Protein AF-A0A7X7KCA1-F1 (afdb_monomer_lite)

Structure (mmCIF, N/CA/C/O backbone):
data_AF-A0A7X7KCA1-F1
#
_entry.id   AF-A0A7X7KCA1-F1
#
loop_
_atom_site.group_PDB
_atom_site.id
_atom_site.type_symbol
_atom_site.label_atom_id
_atom_site.label_alt_id
_atom_site.label_comp_id
_atom_site.label_asym_id
_atom_site.label_entity_id
_atom_site.label_seq_id
_atom_site.pdbx_PDB_ins_code
_atom_site.Cartn_x
_atom_site.Cartn_y
_atom_site.Cartn_z
_atom_site.occupancy
_atom_site.B_iso_or_equiv
_atom_site.auth_seq_id
_atom_site.auth_comp_id
_atom_site.auth_asym_id
_atom_site.auth_atom_id
_atom_site.pdbx_PDB_model_num
ATOM 1 N N . MET A 1 1 ? -61.187 -9.773 54.579 1.00 41.12 1 MET A N 1
ATOM 2 C CA . MET A 1 1 ? -61.932 -9.781 53.303 1.00 41.12 1 MET A CA 1
ATOM 3 C C . MET A 1 1 ? -62.012 -8.333 52.844 1.00 41.12 1 MET A C 1
ATOM 5 O O . MET A 1 1 ? -62.656 -7.549 53.526 1.00 41.12 1 MET A O 1
ATOM 9 N N . SER A 1 2 ? -61.266 -8.015 51.777 1.00 44.44 2 SER A N 1
ATOM 10 C CA . SER A 1 2 ? -61.224 -6.748 51.012 1.00 44.44 2 SER A CA 1
ATOM 11 C C . SER A 1 2 ? -60.827 -5.444 51.740 1.00 44.44 2 SER A C 1
ATOM 13 O O . SER A 1 2 ? -61.665 -4.580 51.978 1.00 44.44 2 SER A O 1
ATOM 15 N N . GLU A 1 3 ? -59.524 -5.331 52.031 1.00 37.31 3 GLU A N 1
ATOM 16 C CA . GLU A 1 3 ? -58.644 -4.139 51.879 1.00 37.31 3 GLU A CA 1
ATOM 17 C C . GLU A 1 3 ? -58.611 -3.695 50.386 1.00 37.31 3 GLU A C 1
ATOM 19 O O . GLU A 1 3 ? -58.927 -4.519 49.530 1.00 37.31 3 GLU A O 1
ATOM 24 N N . ASP A 1 4 ? -58.221 -2.514 49.894 1.00 38.12 4 ASP A N 1
ATOM 25 C CA . ASP A 1 4 ? -57.795 -1.193 50.379 1.00 38.12 4 ASP A CA 1
ATOM 26 C C . ASP A 1 4 ? -57.789 -0.242 49.141 1.00 38.12 4 ASP A C 1
ATOM 28 O O . ASP A 1 4 ? -57.779 -0.729 48.012 1.00 38.12 4 ASP A O 1
ATOM 32 N N . GLN A 1 5 ? -57.841 1.083 49.379 1.00 32.84 5 GLN A N 1
ATOM 33 C CA . GLN A 1 5 ? -57.089 2.223 48.766 1.00 32.84 5 GLN A CA 1
ATOM 34 C C . GLN A 1 5 ? -56.496 2.105 47.321 1.00 32.84 5 GLN A C 1
ATOM 36 O O . GLN A 1 5 ? -56.093 1.043 46.888 1.00 32.84 5 GLN A O 1
ATOM 41 N N . GLU A 1 6 ? -56.239 3.110 46.467 1.00 34.34 6 GLU A N 1
ATOM 42 C CA . GLU A 1 6 ? -56.109 4.578 46.469 1.00 34.34 6 GLU A CA 1
ATOM 43 C C . GLU A 1 6 ? -55.765 5.032 45.009 1.00 34.34 6 GLU A C 1
ATOM 45 O O . GLU A 1 6 ? -55.226 4.249 44.234 1.00 34.34 6 GLU A O 1
ATOM 50 N N . LYS A 1 7 ? -55.934 6.338 44.713 1.00 35.28 7 LYS A N 1
ATOM 51 C CA . LYS A 1 7 ? -55.139 7.216 43.796 1.00 35.28 7 LYS A CA 1
ATOM 52 C C . LYS A 1 7 ? -55.209 7.115 42.235 1.00 35.28 7 LYS A C 1
ATOM 54 O O . LYS A 1 7 ? -54.856 6.134 41.603 1.00 35.28 7 LYS A O 1
ATOM 59 N N . LYS A 1 8 ? -55.563 8.283 41.649 1.00 31.66 8 LYS A N 1
ATOM 60 C CA . LYS A 1 8 ? -55.262 8.912 40.315 1.00 31.66 8 LYS A CA 1
ATOM 61 C C . LYS A 1 8 ? -53.812 8.681 39.781 1.00 31.66 8 LYS A C 1
ATOM 63 O O . LYS A 1 8 ? -53.006 8.296 40.623 1.00 31.66 8 LYS A O 1
ATOM 68 N N . PRO A 1 9 ? -53.363 9.106 38.550 1.00 40.44 9 PRO A N 1
ATOM 69 C CA . PRO A 1 9 ? -53.995 9.745 37.354 1.00 40.44 9 PRO A CA 1
ATOM 70 C C . PRO A 1 9 ? -53.430 9.300 35.942 1.00 40.44 9 PRO A C 1
ATOM 72 O O . PRO A 1 9 ? -52.532 8.481 35.846 1.00 40.44 9 PRO A O 1
ATOM 75 N N . THR A 1 10 ? -53.891 9.968 34.860 1.00 29.12 10 THR A N 1
ATOM 76 C CA . THR A 1 10 ? -53.193 10.365 33.586 1.00 29.12 10 THR A CA 1
ATOM 77 C C . THR A 1 10 ? -52.681 9.371 32.516 1.00 29.12 10 THR A C 1
ATOM 79 O O . THR A 1 10 ? -51.783 8.583 32.755 1.00 29.12 10 THR A O 1
ATOM 82 N N . GLN A 1 11 ? -53.152 9.643 31.281 1.00 29.67 11 GLN A N 1
ATOM 83 C CA . GLN A 1 11 ? -52.498 9.617 29.949 1.00 29.67 11 GLN A CA 1
ATOM 84 C C . GLN A 1 11 ? -51.669 8.400 29.508 1.00 29.67 11 GLN A C 1
ATOM 86 O O . GLN A 1 11 ? -50.529 8.245 29.921 1.00 29.67 11 GLN A O 1
ATOM 91 N N . ALA A 1 12 ? -52.186 7.697 28.496 1.00 29.75 12 ALA A N 1
ATOM 92 C CA . ALA A 1 12 ? -51.560 7.428 27.192 1.00 29.75 12 ALA A CA 1
ATOM 93 C C . ALA A 1 12 ? -52.309 6.254 26.550 1.00 29.75 12 ALA A C 1
ATOM 95 O O . ALA A 1 12 ? -52.404 5.218 27.185 1.00 29.75 12 ALA A O 1
ATOM 96 N N . ASP A 1 13 ? -52.858 6.429 25.346 1.00 31.48 13 ASP A N 1
ATOM 97 C CA . ASP A 1 13 ? -52.811 5.408 24.286 1.00 31.48 13 ASP A CA 1
ATOM 98 C C . ASP A 1 13 ? -53.552 5.909 23.036 1.00 31.48 13 ASP A C 1
ATOM 100 O O . ASP A 1 13 ? -54.763 6.133 23.044 1.00 31.48 13 ASP A O 1
ATOM 104 N N . GLN A 1 14 ? -52.807 6.095 21.949 1.00 27.48 14 GLN A N 1
ATOM 105 C CA . GLN A 1 14 ? -53.343 5.905 20.606 1.00 27.48 14 GLN A CA 1
ATOM 106 C C . GLN A 1 14 ? -52.857 4.534 20.135 1.00 27.48 14 GLN A C 1
ATOM 108 O O . GLN A 1 14 ? -51.641 4.343 20.087 1.00 27.48 14 GLN A O 1
ATOM 113 N N . PRO A 1 15 ? -53.749 3.638 19.689 1.00 35.31 15 PRO A N 1
ATOM 114 C CA . PRO A 1 15 ? -53.366 2.552 18.810 1.00 35.31 15 PRO A CA 1
ATOM 115 C C . PRO A 1 15 ? -53.780 2.832 17.357 1.00 35.31 15 PRO A C 1
ATOM 117 O O . PRO A 1 15 ? -54.820 3.424 17.061 1.00 35.31 15 PRO A O 1
ATOM 120 N N . GLU A 1 16 ? -52.911 2.393 16.454 1.00 26.56 16 GLU A N 1
ATOM 121 C CA . GLU A 1 16 ? -53.019 2.460 15.001 1.00 26.56 16 GLU A CA 1
ATOM 122 C C . GLU A 1 16 ? -54.071 1.489 14.410 1.00 26.56 16 GLU A C 1
ATOM 124 O O . GLU A 1 16 ? -54.286 0.392 14.911 1.00 26.56 16 GLU A O 1
ATOM 129 N N . HIS A 1 17 ? -54.589 1.884 13.237 1.00 27.94 17 HIS A N 1
ATOM 130 C CA . HIS A 1 17 ? -54.979 1.072 12.066 1.00 27.94 17 HIS A CA 1
ATOM 131 C C . HIS A 1 17 ? -56.222 0.148 12.036 1.00 27.94 17 HIS A C 1
ATOM 133 O O . HIS A 1 17 ? -56.253 -0.910 12.651 1.00 27.94 17 HIS A O 1
ATOM 139 N N . SER A 1 18 ? -57.137 0.475 11.100 1.00 26.44 18 SER A N 1
ATOM 140 C CA . SER A 1 18 ? -57.822 -0.344 10.047 1.00 26.44 18 SER A CA 1
ATOM 141 C C . SER A 1 18 ? -59.248 0.221 9.833 1.00 26.44 18 SER A C 1
ATOM 143 O O . SER A 1 18 ? -59.878 0.642 10.788 1.00 26.44 18 SER A O 1
ATOM 145 N N . ASP A 1 19 ? -59.790 0.475 8.636 1.00 30.11 19 ASP A N 1
ATOM 146 C CA . ASP A 1 19 ? -59.831 -0.356 7.435 1.00 30.11 19 ASP A CA 1
ATOM 147 C C . ASP A 1 19 ? -60.042 0.450 6.128 1.00 30.11 19 ASP A C 1
ATOM 149 O O . ASP A 1 19 ? -60.674 1.507 6.093 1.00 30.11 19 ASP A O 1
ATOM 153 N N . LYS A 1 20 ? -59.490 -0.091 5.032 1.00 29.56 20 LYS A N 1
ATOM 154 C CA . LYS A 1 20 ? -59.647 0.317 3.613 1.00 29.56 20 LYS A CA 1
ATOM 155 C C . LYS A 1 20 ? -60.966 -0.249 3.050 1.00 29.56 20 LYS A C 1
ATOM 157 O O . LYS A 1 20 ? -61.419 -1.279 3.520 1.00 29.56 20 LYS A O 1
ATOM 162 N N . ALA A 1 21 ? -61.588 0.296 1.997 1.00 36.38 21 ALA A N 1
ATOM 163 C CA . ALA A 1 21 ? -61.178 0.240 0.573 1.00 36.38 21 ALA A CA 1
ATOM 164 C C . ALA A 1 21 ? -62.330 0.807 -0.327 1.00 36.38 21 ALA A C 1
ATOM 166 O O . ALA A 1 21 ? -63.417 0.994 0.212 1.00 36.38 21 ALA A O 1
ATOM 167 N N . PRO A 1 22 ? -62.248 0.914 -1.683 1.00 41.44 22 PRO A N 1
ATOM 168 C CA . PRO A 1 22 ? -61.147 1.209 -2.622 1.00 41.44 22 PRO A CA 1
ATOM 169 C C . PRO A 1 22 ? -61.488 2.245 -3.760 1.00 41.44 22 PRO A C 1
ATOM 171 O O . PRO A 1 22 ? -62.605 2.715 -3.918 1.00 41.44 22 PRO A O 1
ATOM 174 N N . LYS A 1 23 ? -60.441 2.562 -4.548 1.00 40.94 23 LYS A N 1
ATOM 175 C CA . LYS A 1 23 ? -60.198 3.437 -5.745 1.00 40.94 23 LYS A CA 1
ATOM 176 C C . LYS A 1 23 ? -60.947 3.059 -7.060 1.00 40.94 23 LYS A C 1
ATOM 178 O O . LYS A 1 23 ? -61.442 1.935 -7.073 1.00 40.94 23 LYS A O 1
ATOM 183 N N . PRO A 1 24 ? -60.962 3.850 -8.191 1.00 39.03 24 PRO A N 1
ATOM 184 C CA . PRO A 1 24 ? -59.792 4.160 -9.093 1.00 39.03 24 PRO A CA 1
ATOM 185 C C . PRO A 1 24 ? -59.898 5.462 -9.976 1.00 39.03 24 PRO A C 1
ATOM 187 O O . PRO A 1 24 ? -60.784 6.263 -9.711 1.00 39.03 24 PRO A O 1
ATOM 190 N N . PRO A 1 25 ? -59.101 5.705 -11.062 1.00 39.16 25 PRO A N 1
ATOM 191 C CA . PRO A 1 25 ? -57.629 5.771 -11.264 1.00 39.16 25 PRO A CA 1
ATOM 192 C C . PRO A 1 25 ? -57.112 7.094 -11.953 1.00 39.16 25 PRO A C 1
ATOM 194 O O . PRO A 1 25 ? -57.879 8.003 -12.239 1.00 39.16 25 PRO A O 1
ATOM 197 N N . LYS A 1 26 ? -55.786 7.212 -12.213 1.00 40.78 26 LYS A N 1
ATOM 198 C CA . LYS A 1 26 ? -55.035 8.357 -12.828 1.00 40.78 26 LYS A CA 1
ATOM 199 C C . LYS A 1 26 ? -54.805 8.219 -14.356 1.00 40.78 26 LYS A C 1
ATOM 201 O O . LYS A 1 26 ? -54.522 7.098 -14.763 1.00 40.78 26 LYS A O 1
ATOM 206 N N . ALA A 1 27 ? -54.691 9.333 -15.117 1.00 28.55 27 ALA A N 1
ATOM 207 C CA . ALA A 1 27 ? -53.742 9.550 -16.251 1.00 28.55 27 ALA A CA 1
ATOM 208 C C . ALA A 1 27 ? -53.820 10.973 -16.901 1.00 28.55 27 ALA A C 1
ATOM 210 O O . ALA A 1 27 ? -54.917 11.484 -17.076 1.00 28.55 27 ALA A O 1
ATOM 211 N N . GLY A 1 28 ? -52.674 11.549 -17.339 1.00 25.44 28 GLY A N 1
ATOM 212 C CA . GLY A 1 28 ? -52.562 12.497 -18.488 1.00 25.44 28 GLY A CA 1
ATOM 213 C C . GLY A 1 28 ? -52.197 13.991 -18.251 1.00 25.44 28 GLY A C 1
ATOM 214 O O . GLY A 1 28 ? -52.923 14.693 -17.564 1.00 25.44 28 GLY A O 1
ATOM 215 N N . LYS A 1 29 ? -51.101 14.490 -18.873 1.00 33.16 29 LYS A N 1
ATOM 216 C CA . LYS A 1 29 ? -50.669 15.920 -19.069 1.00 33.16 29 LYS A CA 1
ATOM 217 C C . LYS A 1 29 ? -51.152 16.455 -20.450 1.00 33.16 29 LYS A C 1
ATOM 219 O O . LYS A 1 29 ? -51.424 15.584 -21.277 1.00 33.16 29 LYS A O 1
ATOM 224 N N . PRO A 1 30 ? -51.249 17.786 -20.746 1.00 36.03 30 PRO A N 1
ATOM 225 C CA . PRO A 1 30 ? -50.156 18.577 -21.404 1.00 36.03 30 PRO A CA 1
ATOM 226 C C . PRO A 1 30 ? -50.113 20.117 -21.082 1.00 36.03 30 PRO A C 1
ATOM 228 O O . PRO A 1 30 ? -51.123 20.720 -20.748 1.00 36.03 30 PRO A O 1
ATOM 231 N N . ASP A 1 31 ? -48.928 20.734 -20.925 1.00 28.23 31 ASP A N 1
ATOM 232 C CA . ASP A 1 31 ? -48.224 21.701 -21.822 1.00 28.23 31 ASP A CA 1
ATOM 233 C C . ASP A 1 31 ? -48.458 23.216 -21.596 1.00 28.23 31 ASP A C 1
ATOM 235 O O . ASP A 1 31 ? -49.532 23.751 -21.857 1.00 28.23 31 ASP A O 1
ATOM 239 N N . LYS A 1 32 ? -47.374 23.937 -21.250 1.00 25.34 32 LYS A N 1
ATOM 240 C CA . LYS A 1 32 ? -46.943 25.166 -21.949 1.00 25.34 32 LYS A CA 1
ATOM 241 C C . LYS A 1 32 ? -45.481 25.514 -21.640 1.00 25.34 32 LYS A C 1
ATOM 243 O O . LYS A 1 32 ? -45.000 25.364 -20.520 1.00 25.34 32 LYS A O 1
ATOM 248 N N . ALA A 1 33 ? -44.803 25.923 -22.705 1.00 30.09 33 ALA A N 1
ATOM 249 C CA . ALA A 1 33 ? -43.382 26.187 -22.846 1.00 30.09 33 ALA A CA 1
ATOM 250 C C . ALA A 1 33 ? -42.878 27.392 -22.037 1.00 30.09 33 ALA A C 1
ATOM 252 O O . ALA A 1 33 ? -43.626 28.331 -21.793 1.00 30.09 33 ALA A O 1
ATOM 253 N N . GLU A 1 34 ? -41.585 27.361 -21.692 1.00 26.67 34 GLU A N 1
ATOM 254 C CA . GLU A 1 34 ? -40.559 28.319 -22.151 1.00 26.67 34 GLU A CA 1
ATOM 255 C C . GLU A 1 34 ? -39.404 28.395 -21.134 1.00 26.67 34 GLU A C 1
ATOM 257 O O . GLU A 1 34 ? -39.557 28.927 -20.037 1.00 26.67 34 GLU A O 1
ATOM 262 N N . LYS A 1 35 ? -38.220 27.879 -21.501 1.00 28.42 35 LYS A N 1
ATOM 263 C CA . LYS A 1 35 ? -36.945 28.542 -21.187 1.00 28.42 35 LYS A CA 1
ATOM 264 C C . LYS A 1 35 ? -35.782 27.973 -21.990 1.00 28.42 35 LYS A C 1
ATOM 266 O O . LYS A 1 35 ? -35.594 26.768 -22.129 1.00 28.42 35 LYS A O 1
ATOM 271 N N . ALA A 1 36 ? -35.040 28.922 -22.538 1.00 30.72 36 ALA A N 1
ATOM 272 C CA . ALA A 1 36 ? -33.982 28.778 -23.507 1.00 30.72 36 ALA A CA 1
ATOM 273 C C . ALA A 1 36 ? -32.682 28.176 -22.944 1.00 30.72 36 ALA A C 1
ATOM 275 O O . ALA A 1 36 ? -32.358 28.256 -21.761 1.00 30.72 36 ALA A O 1
ATOM 276 N N . LYS A 1 37 ? -31.944 27.605 -23.896 1.00 35.97 37 LYS A N 1
ATOM 277 C CA . LYS A 1 37 ? -30.621 26.978 -23.878 1.00 35.97 37 LYS A CA 1
ATOM 278 C C . LYS A 1 37 ? -29.577 27.651 -22.967 1.00 35.97 37 LYS A C 1
ATOM 280 O O . LYS A 1 37 ? -29.312 28.843 -23.094 1.00 35.97 37 LYS A O 1
ATOM 285 N N . LYS A 1 38 ? -28.814 26.831 -22.235 1.00 29.89 38 LYS A N 1
ATOM 286 C CA . LYS A 1 38 ? -27.371 27.047 -22.041 1.00 29.89 38 LYS A CA 1
ATOM 287 C C . LYS A 1 38 ? -26.656 25.706 -22.193 1.00 29.89 38 LYS A C 1
ATOM 289 O O . LYS A 1 38 ? -27.039 24.727 -21.567 1.00 29.89 38 LYS A O 1
ATOM 294 N N . GLY A 1 39 ? -25.715 25.688 -23.133 1.00 28.81 39 GLY A N 1
ATOM 295 C CA . GLY A 1 39 ? -25.172 24.499 -23.773 1.00 28.81 39 GLY A CA 1
ATOM 296 C C . GLY A 1 39 ? -24.495 23.504 -22.839 1.00 28.81 39 GLY A C 1
ATOM 297 O O . GLY A 1 39 ? -23.723 23.870 -21.953 1.00 28.81 39 GLY A O 1
ATOM 298 N N . ASP A 1 40 ? -24.765 22.241 -23.139 1.00 41.44 40 ASP A N 1
ATOM 299 C CA . ASP A 1 40 ? -23.947 21.094 -22.786 1.00 41.44 40 ASP A CA 1
ATOM 300 C C . ASP A 1 40 ? -22.557 21.305 -23.407 1.00 41.44 40 ASP A C 1
ATOM 302 O O . ASP A 1 40 ? -22.395 21.298 -24.631 1.00 41.44 40 ASP A O 1
ATOM 306 N N . LYS A 1 41 ? -21.556 21.617 -22.580 1.00 41.53 41 LYS A N 1
ATOM 307 C CA . LYS A 1 41 ? -20.163 21.581 -23.029 1.00 41.53 41 LYS A CA 1
ATOM 308 C C . LYS A 1 41 ? -19.765 20.106 -23.124 1.00 41.53 41 LYS A C 1
ATOM 310 O O . LYS A 1 41 ? -19.917 19.411 -22.118 1.00 41.53 41 LYS A O 1
ATOM 315 N N . PRO A 1 42 ? -19.210 19.630 -24.253 1.00 51.47 42 PRO A N 1
ATOM 316 C CA . PRO A 1 42 ? -18.605 18.307 -24.310 1.00 51.47 42 PRO A CA 1
ATOM 317 C C . PRO A 1 42 ? -17.525 18.231 -23.230 1.00 51.47 42 PRO A C 1
ATOM 319 O O . PRO A 1 42 ? -16.582 19.021 -23.238 1.00 51.47 42 PRO A O 1
ATOM 322 N N . GLN A 1 43 ? -17.690 17.334 -22.261 1.00 59.09 43 GLN A N 1
ATOM 323 C CA . GLN A 1 43 ? -16.634 17.050 -21.297 1.00 59.09 43 GLN A CA 1
ATOM 324 C C . GLN A 1 43 ? -15.479 16.423 -22.079 1.00 59.09 43 GLN A C 1
ATOM 326 O O . GLN A 1 43 ? -15.609 15.314 -22.598 1.00 59.09 43 GLN A O 1
ATOM 331 N N . GLU A 1 44 ? -14.375 17.158 -22.215 1.00 58.31 44 GLU A N 1
ATOM 332 C CA . GLU A 1 44 ? -13.126 16.628 -22.757 1.00 58.31 44 GLU A CA 1
ATOM 333 C C . GLU A 1 44 ? -12.778 15.333 -22.008 1.00 58.31 44 GLU A C 1
ATOM 335 O O . GLU A 1 44 ? -12.929 15.279 -20.780 1.00 58.31 44 GLU A O 1
ATOM 340 N N . PRO A 1 45 ? -12.358 14.260 -22.704 1.00 57.66 45 PRO A N 1
ATOM 341 C CA . PRO A 1 45 ? -12.038 13.013 -22.035 1.00 57.66 45 PRO A CA 1
ATOM 342 C C . PRO A 1 45 ? -10.933 13.294 -21.023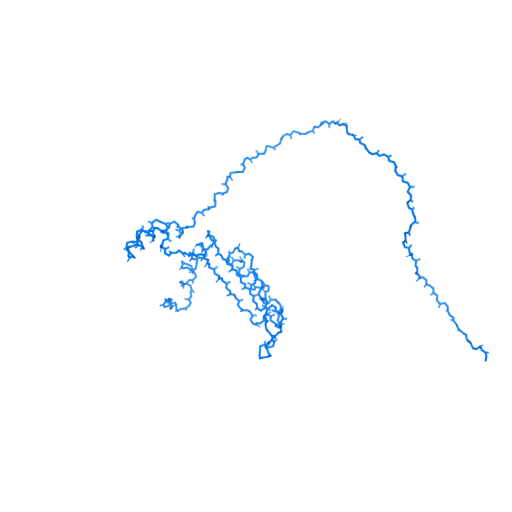 1.00 57.66 45 PRO A C 1
ATOM 344 O O . PRO A 1 45 ? -9.850 13.745 -21.387 1.00 57.66 45 PRO A O 1
ATOM 347 N N . VAL A 1 46 ? -11.215 13.040 -19.744 1.00 59.88 46 VAL A N 1
ATOM 348 C CA . VAL A 1 46 ? -10.241 13.189 -18.663 1.00 59.88 46 VAL A CA 1
ATOM 349 C C . VAL A 1 46 ? -9.057 12.278 -18.987 1.00 59.88 46 VAL A C 1
ATOM 351 O O . VAL A 1 46 ? -9.123 11.060 -18.801 1.00 59.88 46 VAL A O 1
ATOM 354 N N . VAL A 1 47 ? -7.981 12.848 -19.531 1.00 60.19 47 VAL A N 1
ATOM 355 C CA . VAL A 1 47 ? -6.769 12.105 -19.873 1.00 60.19 47 VAL A CA 1
ATOM 356 C C . VAL A 1 47 ? -6.120 11.708 -18.558 1.00 60.19 47 VAL A C 1
ATOM 358 O O . VAL A 1 47 ? -5.444 12.505 -17.921 1.00 60.19 47 VAL A O 1
ATOM 361 N N . ILE A 1 48 ? -6.360 10.475 -18.113 1.00 65.31 48 ILE A N 1
ATOM 362 C CA . ILE A 1 48 ? -5.680 9.927 -16.939 1.00 65.31 48 ILE A CA 1
ATOM 363 C C . ILE A 1 48 ? -4.210 9.743 -17.339 1.00 65.31 48 ILE A C 1
ATOM 365 O O . ILE A 1 48 ? -3.942 8.811 -18.118 1.00 65.31 48 ILE A O 1
ATOM 369 N N . PRO A 1 49 ? -3.274 10.572 -16.834 1.00 75.00 49 PRO A N 1
ATOM 370 C CA . PRO A 1 49 ? -1.885 10.529 -17.266 1.00 75.00 49 PRO A CA 1
ATOM 371 C C . PRO A 1 49 ? -1.320 9.126 -17.046 1.00 75.00 49 PRO A C 1
ATOM 373 O O . PRO A 1 49 ? -1.659 8.428 -16.083 1.00 75.00 49 PRO A O 1
ATOM 376 N N . VAL A 1 50 ? -0.515 8.659 -17.998 1.00 78.31 50 VAL A N 1
ATOM 377 C CA . VAL A 1 50 ? 0.176 7.380 -17.848 1.00 78.31 50 VAL A CA 1
ATOM 378 C C . VAL A 1 50 ? 1.284 7.589 -16.812 1.00 78.31 50 VAL A C 1
ATOM 380 O O . VAL A 1 50 ? 2.062 8.533 -16.943 1.00 78.31 50 VAL A O 1
ATOM 383 N N . PRO A 1 51 ? 1.375 6.753 -15.763 1.00 84.81 51 PRO A N 1
ATOM 384 C CA . PRO A 1 51 ? 2.440 6.884 -14.780 1.00 84.81 51 PRO A CA 1
ATOM 385 C C . PRO A 1 51 ? 3.809 6.759 -15.455 1.00 84.81 51 PRO A C 1
ATOM 387 O O . PRO A 1 51 ? 4.054 5.799 -16.190 1.00 84.81 51 PRO A O 1
ATOM 390 N N . ARG A 1 52 ? 4.735 7.677 -15.156 1.00 88.00 52 ARG A N 1
ATOM 391 C CA . ARG A 1 52 ? 6.102 7.688 -15.713 1.00 88.00 52 ARG A CA 1
ATOM 392 C C . ARG A 1 52 ? 6.790 6.324 -15.605 1.00 88.00 52 ARG A C 1
ATOM 394 O O . ARG A 1 52 ? 7.449 5.866 -16.534 1.00 88.00 52 ARG A O 1
ATOM 401 N N . LEU A 1 53 ? 6.615 5.661 -14.464 1.00 86.25 53 LEU A N 1
ATOM 402 C CA . LEU A 1 53 ? 7.221 4.364 -14.171 1.00 86.25 53 LEU A CA 1
ATOM 403 C C . LEU A 1 53 ? 6.582 3.222 -14.978 1.00 86.25 53 LEU A C 1
ATOM 405 O O . LEU A 1 53 ? 7.264 2.263 -15.333 1.00 86.25 53 LEU A O 1
ATOM 409 N N . GLN A 1 54 ? 5.303 3.353 -15.340 1.00 86.19 54 GLN A N 1
ATOM 410 C CA . GLN A 1 54 ? 4.634 2.416 -16.238 1.00 86.19 54 GLN A CA 1
ATOM 411 C C . GLN A 1 54 ? 5.211 2.519 -17.656 1.00 86.19 54 GLN A C 1
ATOM 413 O O . GLN A 1 54 ? 5.496 1.494 -18.269 1.00 86.19 54 GLN A O 1
ATOM 418 N N . GLU A 1 55 ? 5.441 3.729 -18.172 1.00 87.88 55 GLU A N 1
ATOM 419 C CA . GLU A 1 55 ? 6.066 3.899 -19.491 1.00 87.88 55 GLU A CA 1
ATOM 420 C C . GLU A 1 55 ? 7.487 3.342 -19.540 1.00 87.88 55 GLU A C 1
ATOM 422 O O . GLU A 1 55 ? 7.811 2.577 -20.450 1.00 87.88 55 GLU A O 1
ATOM 427 N N . LYS A 1 56 ? 8.308 3.673 -18.535 1.00 87.25 56 LYS A N 1
ATOM 428 C CA . LYS A 1 56 ? 9.664 3.124 -18.398 1.00 87.25 56 LYS A CA 1
ATOM 429 C C . LYS A 1 56 ? 9.653 1.600 -18.338 1.00 87.25 56 LYS A C 1
ATOM 431 O O . LYS A 1 56 ? 10.475 0.948 -18.977 1.00 87.25 56 LYS A O 1
ATOM 436 N N . TYR A 1 57 ? 8.689 1.020 -17.620 1.00 87.12 57 TYR A N 1
ATOM 437 C CA . TYR A 1 57 ? 8.554 -0.429 -17.539 1.00 87.12 57 TYR A CA 1
ATOM 438 C C . TYR A 1 57 ? 8.357 -1.066 -18.922 1.00 87.12 57 TYR A C 1
ATOM 440 O O . TYR A 1 57 ? 9.061 -2.015 -19.262 1.00 87.12 57 TYR A O 1
ATOM 448 N N . TYR A 1 58 ? 7.457 -0.521 -19.746 1.00 86.31 58 TYR A N 1
ATOM 449 C CA . TYR A 1 58 ? 7.183 -1.080 -21.072 1.00 86.31 58 TYR A CA 1
ATOM 450 C C . TYR A 1 58 ? 8.277 -0.801 -22.108 1.00 86.31 58 TYR A C 1
ATOM 452 O O . TYR A 1 58 ? 8.536 -1.672 -22.939 1.00 86.31 58 TYR A O 1
ATOM 460 N N . LYS A 1 59 ? 8.885 0.390 -22.078 1.00 88.81 59 LYS A N 1
ATOM 461 C CA . LYS A 1 59 ? 9.856 0.840 -23.089 1.00 88.81 59 LYS A CA 1
ATOM 462 C C . LYS A 1 59 ? 11.273 0.323 -22.831 1.00 88.81 59 LYS A C 1
ATOM 464 O O . LYS A 1 59 ? 11.953 -0.037 -23.780 1.00 88.81 59 LYS A O 1
ATOM 469 N N . GLU A 1 60 ? 11.704 0.269 -21.572 1.00 87.94 60 GLU A N 1
ATOM 470 C CA . GLU A 1 60 ? 13.111 0.022 -21.214 1.00 87.94 60 GLU A CA 1
ATOM 471 C C . GLU A 1 60 ? 13.287 -1.284 -20.426 1.00 87.94 60 GLU A C 1
ATOM 473 O O . GLU 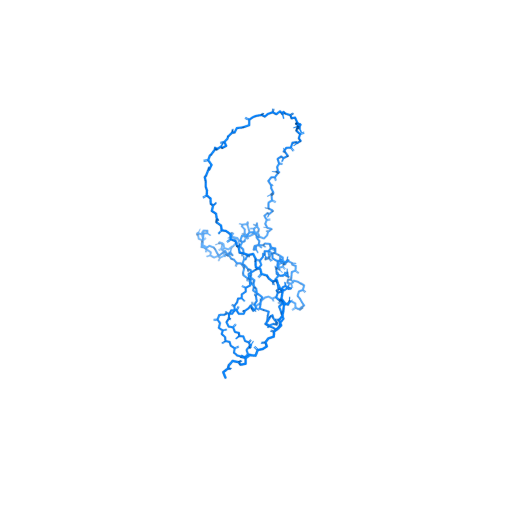A 1 60 ? 14.137 -2.112 -20.749 1.00 87.94 60 GLU A O 1
ATOM 478 N N . ILE A 1 61 ? 12.458 -1.509 -19.400 1.00 87.44 61 ILE A N 1
ATOM 479 C CA . ILE A 1 61 ? 12.663 -2.623 -18.458 1.00 87.44 61 ILE A CA 1
ATOM 480 C C . ILE A 1 61 ? 12.264 -3.968 -19.079 1.00 87.44 61 ILE A C 1
ATOM 482 O O . ILE A 1 61 ? 12.985 -4.951 -18.924 1.00 87.44 61 ILE A O 1
ATOM 486 N N . LEU A 1 62 ? 11.136 -4.033 -19.791 1.00 86.06 62 LEU A N 1
ATOM 487 C CA . LEU A 1 62 ? 10.694 -5.254 -20.471 1.00 86.06 62 LEU A CA 1
ATOM 488 C C . LEU A 1 62 ? 11.707 -5.800 -21.496 1.00 86.06 62 LEU A C 1
ATOM 490 O O . LEU A 1 62 ? 12.000 -6.995 -21.411 1.00 86.06 62 LEU A O 1
ATOM 494 N N . PRO A 1 63 ? 12.241 -5.006 -22.451 1.00 87.00 63 PRO A N 1
ATOM 495 C CA . PRO A 1 63 ? 13.240 -5.515 -23.390 1.00 87.00 63 PRO A CA 1
ATOM 496 C C . PRO A 1 63 ? 14.537 -5.921 -22.681 1.00 87.00 63 PRO A C 1
ATOM 498 O O . PRO A 1 63 ? 15.020 -7.027 -22.915 1.00 87.00 63 PRO A O 1
ATOM 501 N N . GLY A 1 64 ? 15.023 -5.123 -21.722 1.00 87.00 64 GLY A N 1
ATOM 502 C CA . GLY A 1 64 ? 16.221 -5.476 -20.954 1.00 87.00 64 GLY A CA 1
ATOM 503 C C . GLY A 1 64 ? 16.062 -6.762 -20.132 1.00 87.00 64 GLY A C 1
ATOM 504 O O . GLY A 1 64 ? 16.992 -7.562 -20.036 1.00 87.00 64 GLY A O 1
ATOM 505 N N . LEU A 1 65 ? 14.877 -7.017 -19.565 1.00 86.31 65 LEU A N 1
ATOM 506 C CA . LEU A 1 65 ? 14.576 -8.284 -18.889 1.00 86.31 65 LEU A CA 1
ATOM 507 C C . LEU A 1 65 ? 14.480 -9.455 -19.868 1.00 86.31 65 LEU A C 1
ATOM 509 O O . LEU A 1 65 ? 14.901 -10.559 -19.525 1.00 86.31 65 LEU A O 1
ATOM 513 N N . LYS A 1 66 ? 13.928 -9.235 -21.066 1.00 86.62 66 LYS A N 1
ATOM 514 C CA . LYS A 1 66 ? 13.832 -10.264 -22.107 1.00 86.62 66 LYS A CA 1
ATOM 515 C C . LYS A 1 66 ? 15.220 -10.752 -22.525 1.00 86.62 66 LYS A C 1
ATOM 517 O O . LYS A 1 66 ? 15.426 -11.960 -22.604 1.00 86.62 66 LYS A O 1
ATOM 522 N N . GLU A 1 67 ? 16.146 -9.820 -22.739 1.00 87.06 67 GLU A N 1
ATOM 523 C CA . GLU A 1 67 ? 17.539 -10.106 -23.093 1.00 87.06 67 GLU A CA 1
ATOM 524 C C . GLU A 1 67 ? 18.273 -10.812 -21.950 1.00 87.06 67 GLU A C 1
ATOM 526 O O . GLU A 1 67 ? 18.803 -11.902 -22.147 1.00 87.06 67 GLU A O 1
ATOM 531 N N . LYS A 1 68 ? 18.221 -10.260 -20.728 1.00 86.69 68 LYS A N 1
ATOM 532 C CA . LYS A 1 68 ? 18.903 -10.842 -19.557 1.00 86.69 68 LYS A CA 1
ATOM 533 C C . LYS A 1 68 ? 18.421 -12.246 -19.200 1.00 86.69 68 LYS A C 1
ATOM 535 O O . LYS A 1 68 ? 19.207 -13.057 -18.726 1.00 86.69 68 LYS A O 1
ATOM 540 N N . LEU A 1 69 ? 17.129 -12.521 -19.374 1.00 84.25 69 LEU A N 1
ATOM 541 C CA . LEU A 1 69 ? 16.534 -13.818 -19.043 1.00 84.25 69 LEU A CA 1
ATOM 542 C C . LEU A 1 69 ? 16.492 -14.780 -20.242 1.00 84.25 69 LEU A C 1
ATOM 544 O O . LEU A 1 69 ? 16.039 -15.911 -20.071 1.00 84.25 69 LEU A O 1
ATOM 548 N N . GLY A 1 70 ? 16.903 -14.344 -21.440 1.00 83.44 70 GLY A N 1
ATOM 549 C CA . GLY A 1 70 ? 16.930 -15.165 -22.655 1.00 83.44 70 GLY A CA 1
ATOM 550 C C . GLY A 1 70 ? 15.568 -15.733 -23.077 1.00 83.44 70 GLY A C 1
ATOM 551 O O . GLY A 1 70 ? 15.504 -16.793 -23.698 1.00 83.44 70 GLY A O 1
ATOM 552 N N . ARG A 1 71 ? 14.451 -15.085 -22.713 1.00 82.19 71 ARG A N 1
ATOM 553 C CA . ARG A 1 71 ? 13.103 -15.648 -22.927 1.00 82.19 71 ARG A CA 1
ATOM 554 C C . ARG A 1 71 ? 12.494 -15.190 -24.252 1.00 82.19 71 ARG A C 1
ATOM 556 O O . ARG A 1 71 ? 12.339 -13.996 -24.502 1.00 82.19 71 ARG A O 1
ATOM 563 N N . ALA A 1 72 ? 12.039 -16.141 -25.069 1.00 79.44 72 ALA A N 1
ATOM 564 C CA . ALA A 1 72 ? 11.335 -15.849 -26.322 1.00 79.44 72 ALA A CA 1
ATOM 565 C C . ALA A 1 72 ? 9.905 -15.317 -26.090 1.00 79.44 72 ALA A C 1
ATOM 567 O O . ALA A 1 72 ? 9.446 -14.414 -26.793 1.00 79.44 72 ALA A O 1
ATOM 568 N N . ASN A 1 73 ? 9.207 -15.842 -25.076 1.00 86.56 73 ASN A N 1
ATOM 569 C CA . ASN A 1 73 ? 7.809 -15.510 -24.810 1.00 86.56 73 ASN A CA 1
ATOM 570 C C . ASN A 1 73 ? 7.669 -14.244 -23.947 1.00 86.56 73 ASN A C 1
ATOM 572 O O . ASN A 1 73 ? 8.067 -14.223 -22.783 1.00 86.56 73 ASN A O 1
ATOM 576 N N . ARG A 1 74 ? 7.009 -13.211 -24.477 1.00 80.12 74 ARG A N 1
ATOM 577 C CA . ARG A 1 74 ? 6.755 -11.943 -23.770 1.00 80.12 74 ARG A CA 1
ATOM 578 C C . ARG A 1 74 ? 5.938 -12.118 -22.485 1.00 80.12 74 ARG A C 1
ATOM 580 O O . ARG A 1 74 ? 6.177 -11.406 -21.516 1.00 80.12 74 ARG A O 1
ATOM 587 N N . MET A 1 75 ? 5.012 -13.076 -22.455 1.00 85.50 75 MET A N 1
ATOM 588 C CA . MET A 1 75 ? 4.164 -13.339 -21.283 1.00 85.50 75 MET A CA 1
ATOM 589 C C . MET A 1 75 ? 4.915 -14.028 -20.141 1.00 85.50 75 MET A C 1
ATOM 591 O O . MET A 1 75 ? 4.439 -14.035 -19.011 1.00 85.50 75 MET A O 1
ATOM 595 N N . SER A 1 76 ? 6.093 -14.590 -20.423 1.00 84.75 76 SER A N 1
ATOM 596 C CA . SER A 1 76 ? 6.946 -15.226 -19.416 1.00 84.75 76 SER A CA 1
ATOM 597 C C . SER A 1 76 ? 7.810 -14.229 -18.634 1.00 84.75 76 SER A C 1
ATOM 599 O O . SER A 1 76 ? 8.533 -14.631 -17.724 1.00 84.75 76 SER A O 1
ATOM 601 N N . ILE A 1 77 ? 7.771 -12.941 -18.986 1.00 86.31 77 ILE A N 1
ATOM 602 C CA . ILE A 1 77 ? 8.553 -11.894 -18.325 1.00 86.31 77 ILE A CA 1
ATOM 603 C C . ILE A 1 77 ? 7.853 -11.500 -17.011 1.00 86.31 77 ILE A C 1
ATOM 605 O O . ILE A 1 77 ? 6.631 -11.313 -17.006 1.00 86.31 77 ILE A O 1
ATOM 609 N N . PRO A 1 78 ? 8.588 -11.365 -15.890 1.00 88.00 78 PRO A N 1
ATOM 610 C CA . PRO A 1 78 ? 7.997 -10.997 -14.610 1.00 88.00 78 PRO A CA 1
ATOM 611 C C . PRO A 1 78 ? 7.345 -9.612 -14.664 1.00 88.00 78 PRO A C 1
ATOM 613 O O . PRO A 1 78 ? 7.906 -8.647 -15.191 1.00 88.00 78 PRO A O 1
ATOM 616 N N . ARG A 1 79 ? 6.154 -9.518 -14.068 1.00 88.62 79 ARG A N 1
ATOM 617 C CA . ARG A 1 79 ? 5.358 -8.291 -13.979 1.00 88.62 79 ARG A CA 1
ATOM 618 C C . ARG A 1 79 ? 4.886 -8.039 -12.559 1.00 88.62 79 ARG A C 1
ATOM 620 O O . ARG A 1 79 ? 4.627 -8.974 -11.807 1.00 88.62 79 ARG A O 1
ATOM 627 N N . LEU A 1 80 ? 4.714 -6.765 -12.226 1.00 90.25 80 LEU A N 1
ATOM 628 C CA . LEU A 1 80 ? 4.066 -6.363 -10.985 1.00 90.25 80 LEU A CA 1
ATOM 629 C C . LEU A 1 80 ? 2.557 -6.612 -11.103 1.00 90.25 80 LEU A C 1
ATOM 631 O O . LEU A 1 80 ? 1.892 -6.027 -11.955 1.00 90.25 80 LEU A O 1
ATOM 635 N N . GLU A 1 81 ? 2.020 -7.497 -10.264 1.00 91.88 81 GLU A N 1
ATOM 636 C CA . GLU A 1 81 ? 0.585 -7.811 -10.245 1.00 91.88 81 GLU A CA 1
ATOM 637 C C . GLU A 1 81 ? -0.194 -6.854 -9.332 1.00 91.88 81 GLU A C 1
ATOM 639 O O . GLU A 1 81 ? -1.227 -6.299 -9.719 1.00 91.88 81 GLU A O 1
ATOM 644 N N . LYS A 1 82 ? 0.286 -6.679 -8.098 1.00 94.44 82 LYS A N 1
ATOM 645 C CA . LYS A 1 82 ? -0.347 -5.846 -7.072 1.00 94.44 82 LYS A CA 1
ATOM 646 C C . LYS A 1 82 ? 0.668 -5.417 -6.021 1.00 94.44 82 LYS A C 1
ATOM 648 O O . LYS A 1 82 ? 1.586 -6.170 -5.706 1.00 94.44 82 LYS A O 1
ATOM 653 N N . ILE A 1 83 ? 0.431 -4.257 -5.421 1.00 95.00 83 ILE A N 1
ATOM 654 C CA . ILE A 1 83 ? 1.110 -3.819 -4.197 1.00 95.00 83 ILE A CA 1
ATOM 655 C C . ILE A 1 83 ? 0.067 -3.793 -3.085 1.00 95.00 83 ILE A C 1
ATOM 657 O O . ILE A 1 83 ? -0.979 -3.154 -3.217 1.00 95.00 83 ILE A O 1
ATOM 661 N N . VAL A 1 84 ? 0.330 -4.513 -1.997 1.00 95.69 84 VAL A N 1
ATOM 662 C CA . VAL A 1 84 ? -0.519 -4.502 -0.804 1.00 95.69 84 VAL A CA 1
ATOM 663 C C . VAL A 1 84 ? 0.199 -3.704 0.268 1.00 95.69 84 VAL A C 1
ATOM 665 O O . VAL A 1 84 ? 1.282 -4.085 0.696 1.00 95.69 84 VAL A O 1
ATOM 668 N N . VAL A 1 85 ? -0.418 -2.611 0.706 1.00 94.75 85 VAL A N 1
ATOM 669 C CA . VAL A 1 85 ? 0.067 -1.826 1.842 1.00 94.75 85 VAL A CA 1
ATOM 670 C C . VAL A 1 85 ? -0.795 -2.194 3.038 1.00 94.75 85 VAL A C 1
ATOM 672 O O . VAL A 1 85 ? -2.023 -2.113 2.967 1.00 94.75 85 VAL A O 1
ATOM 675 N N . ASN A 1 86 ? -0.160 -2.643 4.113 1.00 94.38 86 ASN A N 1
ATOM 676 C CA . ASN A 1 86 ? -0.820 -3.066 5.339 1.00 94.38 86 ASN A CA 1
ATOM 677 C C . ASN A 1 86 ? -0.251 -2.277 6.516 1.00 94.38 86 ASN A C 1
ATOM 679 O O . ASN A 1 86 ? 0.966 -2.155 6.640 1.00 94.38 86 ASN A O 1
ATOM 683 N N . MET A 1 87 ? -1.129 -1.781 7.378 1.00 91.50 87 MET A N 1
ATOM 684 C CA . MET A 1 87 ? -0.772 -1.067 8.594 1.00 91.50 87 MET A CA 1
ATOM 685 C C . MET A 1 87 ? -1.467 -1.735 9.779 1.00 91.50 87 MET A C 1
ATOM 687 O O . MET A 1 87 ? -2.696 -1.736 9.880 1.00 91.50 87 MET A O 1
ATOM 691 N N . GLY A 1 88 ? -0.667 -2.324 10.668 1.00 90.00 88 GLY A N 1
ATOM 692 C CA . GLY A 1 88 ? -1.138 -2.830 11.954 1.00 90.00 88 GLY A CA 1
ATOM 693 C C . GLY A 1 88 ? -1.130 -1.709 12.985 1.00 90.00 88 GLY A C 1
ATOM 694 O O . GLY A 1 88 ? -0.085 -1.110 13.229 1.00 90.00 88 GLY A O 1
ATOM 695 N N . VAL A 1 89 ? -2.277 -1.432 13.600 1.00 87.00 89 VAL A N 1
ATOM 696 C CA . VAL A 1 89 ? -2.428 -0.376 14.604 1.00 87.00 89 VAL A CA 1
ATOM 697 C C . VAL A 1 89 ? -2.772 -1.042 15.933 1.00 87.00 89 VAL A C 1
ATOM 699 O O . VAL A 1 89 ? -3.916 -1.067 16.361 1.00 87.00 89 VAL A O 1
ATOM 702 N N . GLY A 1 90 ? -1.773 -1.605 16.620 1.00 79.44 90 GLY A N 1
ATOM 703 C CA . GLY A 1 90 ? -2.002 -2.339 17.879 1.00 79.44 90 GLY A CA 1
ATOM 704 C C . GLY A 1 90 ? -2.659 -1.498 18.987 1.00 79.44 90 GLY A C 1
ATOM 705 O O . GLY A 1 90 ? -3.366 -2.031 19.837 1.00 79.44 90 GLY A O 1
ATOM 706 N N . LYS A 1 91 ? -2.491 -0.170 18.939 1.00 80.88 91 LYS A N 1
ATOM 707 C CA . LYS A 1 91 ? -3.139 0.785 19.855 1.00 80.88 91 LYS A CA 1
ATOM 708 C C . LYS A 1 91 ? -4.630 1.004 19.558 1.00 80.88 91 LYS A C 1
ATOM 710 O O . LYS A 1 91 ? -5.342 1.495 20.429 1.00 80.88 91 LYS A O 1
ATOM 715 N N . ALA A 1 92 ? -5.116 0.599 18.380 1.00 80.44 92 ALA A N 1
ATOM 716 C CA . ALA A 1 92 ? -6.513 0.766 17.975 1.00 80.44 92 ALA A CA 1
ATOM 717 C C . ALA A 1 92 ? -7.499 -0.047 18.829 1.00 80.44 92 ALA A C 1
ATOM 719 O O . ALA A 1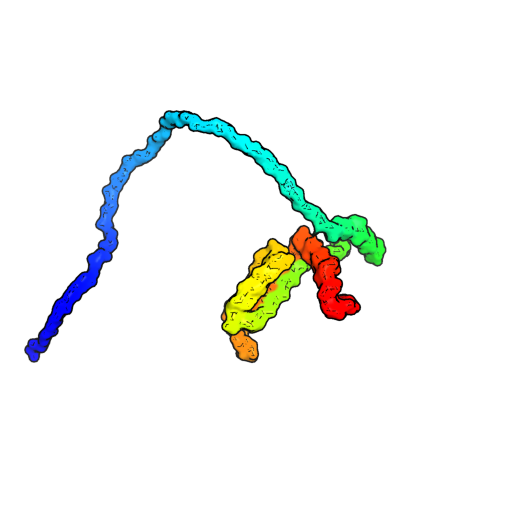 92 ? -8.679 0.287 18.887 1.00 80.44 92 ALA A O 1
ATOM 720 N N . ILE A 1 93 ? -7.021 -1.098 19.510 1.00 79.88 93 ILE A N 1
ATOM 721 C CA . ILE A 1 93 ? -7.836 -1.905 20.430 1.00 79.88 93 ILE A CA 1
ATOM 722 C C . ILE A 1 93 ? -8.249 -1.075 21.655 1.00 79.88 93 ILE A C 1
ATOM 724 O O . ILE A 1 93 ? -9.362 -1.230 22.152 1.00 79.88 93 ILE A O 1
ATOM 728 N N . ALA A 1 94 ? -7.359 -0.200 22.134 1.00 82.25 94 ALA A N 1
ATOM 729 C CA . ALA A 1 94 ? -7.618 0.659 23.285 1.00 82.25 94 ALA A CA 1
ATOM 730 C C . ALA A 1 94 ? -8.380 1.930 22.887 1.00 82.25 94 ALA A C 1
ATOM 732 O O . ALA A 1 94 ? -9.306 2.324 23.588 1.00 82.25 94 ALA A O 1
ATOM 733 N N . ASP A 1 95 ? -8.015 2.538 21.752 1.00 85.69 95 ASP A N 1
ATOM 734 C CA . ASP A 1 95 ? -8.602 3.794 21.287 1.00 85.69 95 ASP A CA 1
ATOM 735 C C . ASP A 1 95 ? -8.936 3.748 19.795 1.00 85.69 95 ASP A C 1
ATOM 737 O O . ASP A 1 95 ? -8.055 3.644 18.937 1.00 85.69 95 ASP A O 1
ATOM 741 N N . LYS A 1 96 ? -10.223 3.910 19.469 1.00 85.25 96 LYS A N 1
ATOM 742 C CA . LYS A 1 96 ? -10.711 3.881 18.079 1.00 85.25 96 LYS A CA 1
ATOM 743 C C . LYS A 1 96 ? -10.188 5.047 17.233 1.00 85.25 96 LYS A C 1
ATOM 745 O O . LYS A 1 96 ? -10.088 4.903 16.019 1.00 85.25 96 LYS A O 1
ATOM 750 N N . LYS A 1 97 ? -9.798 6.164 17.857 1.00 88.81 97 LYS A N 1
ATOM 751 C CA . LYS A 1 97 ? -9.281 7.358 17.165 1.00 88.81 97 LYS A CA 1
ATOM 752 C C . LYS A 1 97 ? -8.038 7.059 16.326 1.00 88.81 97 LYS A C 1
ATOM 754 O O . LYS A 1 97 ? -7.974 7.445 15.166 1.00 88.81 97 LYS A O 1
ATOM 759 N N . TYR A 1 98 ? -7.109 6.260 16.857 1.00 88.56 98 TYR A N 1
ATOM 760 C CA . TYR A 1 98 ? -5.915 5.846 16.111 1.00 88.56 98 TYR A CA 1
ATOM 761 C C . TYR A 1 98 ? -6.254 5.036 14.855 1.00 88.56 98 TYR A C 1
ATOM 763 O O . TYR A 1 98 ? -5.489 5.033 13.891 1.00 88.56 98 TYR A O 1
ATOM 771 N N . MET A 1 99 ? -7.394 4.337 14.847 1.00 89.50 99 MET A N 1
ATOM 772 C CA . MET A 1 99 ? -7.847 3.611 13.666 1.00 89.50 99 MET A CA 1
ATOM 773 C C . MET A 1 99 ? -8.336 4.571 12.576 1.00 89.50 99 MET A C 1
ATOM 775 O O . MET A 1 99 ? -8.042 4.366 11.400 1.00 89.50 99 MET A O 1
ATOM 779 N N . GLU A 1 100 ? -9.061 5.622 12.956 1.00 90.56 100 GLU A N 1
ATOM 780 C CA . GLU A 1 100 ? -9.552 6.650 12.030 1.00 90.56 100 GLU A CA 1
ATOM 781 C C . GLU A 1 100 ? -8.393 7.449 11.423 1.00 90.56 100 GLU A C 1
ATOM 783 O O . GLU A 1 100 ? -8.320 7.580 10.200 1.00 90.56 100 GLU A O 1
ATOM 788 N N . GLU A 1 101 ? -7.428 7.862 12.249 1.00 92.69 101 GLU A N 1
ATOM 789 C CA . GLU A 1 101 ? -6.207 8.545 11.799 1.00 92.69 101 GLU A CA 1
ATOM 790 C C . GLU A 1 101 ? -5.400 7.685 10.817 1.00 92.69 101 GLU A C 1
ATOM 792 O O . GLU A 1 101 ? -4.970 8.157 9.763 1.00 92.69 101 GLU A O 1
ATOM 797 N N . ALA A 1 102 ? -5.230 6.392 11.112 1.00 92.12 102 ALA A N 1
ATOM 798 C CA . ALA A 1 102 ? -4.523 5.474 10.223 1.00 92.12 102 ALA A CA 1
ATOM 799 C C . ALA A 1 102 ? -5.252 5.270 8.882 1.00 92.12 102 ALA A C 1
ATOM 801 O O . ALA A 1 102 ? -4.611 5.200 7.826 1.00 92.12 102 ALA A O 1
ATOM 802 N N . LEU A 1 103 ? -6.589 5.200 8.899 1.00 92.31 103 LEU A N 1
ATOM 803 C CA . LEU A 1 103 ? -7.398 5.122 7.680 1.00 92.31 103 LEU A CA 1
ATOM 804 C C . LEU A 1 103 ? -7.258 6.385 6.832 1.00 92.31 103 LEU A C 1
ATOM 806 O O . LEU A 1 103 ? -7.132 6.285 5.607 1.00 92.31 103 LEU A O 1
ATOM 810 N N . GLU A 1 104 ? -7.273 7.556 7.463 1.00 94.12 104 GLU A N 1
ATOM 811 C CA . GLU A 1 104 ? -7.112 8.831 6.775 1.00 94.12 104 GLU A CA 1
ATOM 812 C C . GLU A 1 104 ? -5.706 8.977 6.185 1.00 94.12 104 GLU A C 1
ATOM 814 O O . GLU A 1 104 ? -5.576 9.260 4.991 1.00 94.12 104 GLU A O 1
ATOM 819 N N . ALA A 1 105 ? -4.663 8.665 6.956 1.00 93.12 105 ALA A N 1
ATOM 820 C CA . ALA A 1 105 ? -3.280 8.702 6.489 1.00 93.12 105 ALA A CA 1
ATOM 821 C C . ALA A 1 105 ? -3.057 7.772 5.283 1.00 93.12 105 ALA A C 1
ATOM 823 O O . ALA A 1 105 ? -2.524 8.193 4.252 1.00 93.12 105 ALA A O 1
ATOM 824 N N . LEU A 1 106 ? -3.522 6.517 5.344 1.00 92.69 106 LEU A N 1
ATOM 825 C CA . LEU A 1 106 ? -3.403 5.597 4.205 1.00 92.69 106 LEU A CA 1
ATOM 826 C C . LEU A 1 106 ? -4.214 6.052 2.994 1.00 92.69 106 LEU A C 1
ATOM 828 O O . LEU A 1 106 ? -3.768 5.865 1.855 1.00 92.69 106 LEU A O 1
ATOM 832 N N . LYS A 1 107 ? -5.390 6.645 3.2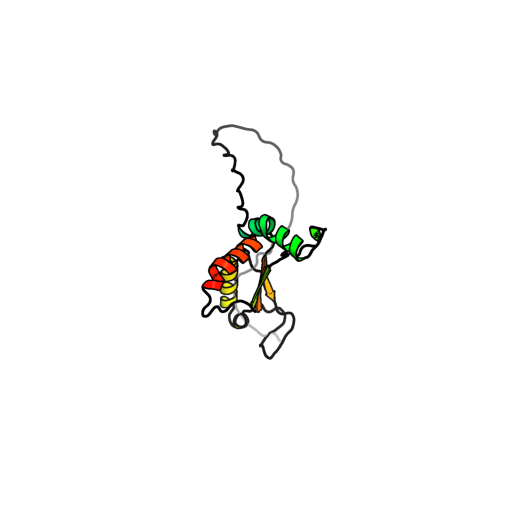13 1.00 94.25 107 LYS A N 1
ATOM 833 C CA . LYS A 1 107 ? -6.205 7.206 2.135 1.00 94.25 107 LYS A CA 1
ATOM 834 C C . LYS A 1 107 ? -5.481 8.365 1.454 1.00 94.25 107 LYS A C 1
ATOM 836 O O . LYS A 1 107 ? -5.481 8.412 0.226 1.00 94.25 107 LYS A O 1
ATOM 841 N N . GLN A 1 108 ? -4.840 9.250 2.214 1.00 93.56 108 GLN A N 1
ATOM 842 C CA . GLN A 1 108 ? -4.058 10.365 1.673 1.00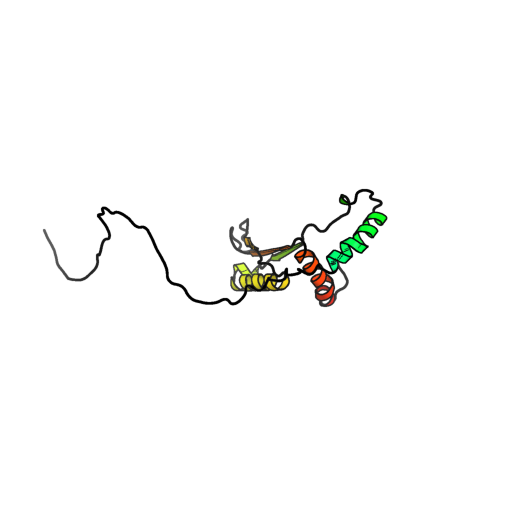 93.56 108 GLN A CA 1
ATOM 843 C C . GLN A 1 108 ? -2.829 9.872 0.896 1.00 93.56 108 GLN A C 1
ATOM 845 O O . GLN A 1 108 ? -2.589 10.318 -0.225 1.00 93.56 108 GLN A O 1
ATOM 850 N N . ILE A 1 109 ? -2.094 8.893 1.430 1.00 92.31 109 ILE A N 1
ATOM 851 C CA . ILE A 1 109 ? -0.903 8.341 0.767 1.00 92.31 109 ILE A CA 1
ATOM 852 C C . ILE A 1 109 ? -1.283 7.626 -0.537 1.00 92.31 109 ILE A C 1
ATOM 854 O O . ILE A 1 109 ? -0.673 7.848 -1.585 1.00 92.31 109 ILE A O 1
ATOM 858 N N . THR A 1 110 ? -2.292 6.754 -0.496 1.00 91.75 110 THR A N 1
ATOM 859 C CA . THR A 1 110 ? -2.594 5.841 -1.613 1.00 91.75 110 THR A CA 1
ATOM 860 C C . THR A 1 110 ? -3.695 6.328 -2.554 1.00 91.75 110 THR A C 1
ATOM 862 O O . THR A 1 110 ? -3.868 5.769 -3.638 1.00 91.75 110 THR A O 1
ATOM 865 N N . GLY A 1 111 ? -4.454 7.359 -2.173 1.00 90.25 111 GLY A N 1
ATOM 866 C CA . GLY A 1 111 ? -5.602 7.861 -2.937 1.00 90.25 111 GLY A CA 1
ATOM 867 C C . GLY A 1 111 ? -6.763 6.861 -3.040 1.00 90.25 111 GLY A C 1
ATOM 868 O O . GLY A 1 111 ? -7.649 7.010 -3.887 1.00 90.25 111 GLY A O 1
ATOM 869 N N . GLN A 1 112 ? -6.762 5.801 -2.229 1.00 93.00 112 GLN A N 1
ATOM 870 C CA . GLN A 1 112 ? -7.760 4.734 -2.239 1.00 93.00 112 GLN A CA 1
ATOM 871 C C . GLN A 1 112 ? -8.283 4.495 -0.823 1.00 93.00 112 GLN A C 1
ATOM 873 O O . GLN A 1 112 ? -7.519 4.518 0.136 1.00 93.00 112 GLN A O 1
ATOM 878 N N . LYS A 1 113 ? -9.595 4.259 -0.689 1.00 92.88 113 LYS A N 1
ATOM 879 C CA . LYS A 1 113 ? -10.214 3.948 0.605 1.00 92.88 113 LYS A CA 1
ATOM 880 C C . LYS A 1 113 ? -9.658 2.611 1.133 1.00 92.88 113 LYS A C 1
ATOM 882 O O . LYS A 1 113 ? -9.843 1.598 0.450 1.00 92.88 113 LYS A O 1
ATOM 887 N N . PRO A 1 114 ? -8.992 2.582 2.302 1.00 94.81 114 PRO A N 1
ATOM 888 C CA . PRO A 1 114 ? -8.487 1.343 2.881 1.00 94.81 114 PRO A CA 1
ATOM 889 C C . PRO A 1 114 ? -9.618 0.492 3.469 1.00 94.81 114 PRO A C 1
ATOM 891 O O . PRO A 1 114 ? -10.697 0.992 3.793 1.00 94.81 114 PRO A O 1
ATOM 894 N N . VAL A 1 115 ? -9.353 -0.802 3.623 1.00 93.94 115 VAL A N 1
ATOM 895 C CA . VAL A 1 115 ? -10.250 -1.772 4.260 1.00 93.94 115 VAL A CA 1
ATOM 896 C C . VAL A 1 115 ? -9.737 -2.067 5.665 1.00 93.94 115 VAL A C 1
ATOM 898 O O . VAL A 1 115 ? -8.554 -2.370 5.829 1.00 93.94 115 VAL A O 1
ATOM 901 N N . VAL A 1 116 ? -10.621 -2.006 6.662 1.00 93.19 116 VAL A N 1
ATOM 902 C CA . VAL A 1 116 ? -10.309 -2.377 8.051 1.00 93.19 116 VAL A CA 1
ATOM 903 C C . VAL A 1 116 ? -10.135 -3.893 8.150 1.00 93.19 116 VAL A C 1
ATOM 905 O O . VAL A 1 116 ? -10.930 -4.659 7.601 1.00 93.19 116 VAL A O 1
ATOM 908 N N . THR A 1 117 ? -9.074 -4.334 8.819 1.00 91.94 117 THR A N 1
ATOM 909 C CA . THR A 1 117 ? -8.789 -5.745 9.073 1.00 91.94 117 THR A CA 1
ATOM 910 C C . THR A 1 117 ? -9.194 -6.111 10.494 1.00 91.94 117 THR A C 1
ATOM 912 O O . THR A 1 117 ? -8.664 -5.583 11.474 1.00 91.94 117 THR A O 1
ATOM 915 N N . ASN A 1 118 ? -10.127 -7.055 10.584 1.00 91.19 118 ASN A N 1
ATOM 916 C CA . ASN A 1 118 ? -10.582 -7.604 11.852 1.00 91.19 118 ASN A CA 1
ATOM 917 C C . ASN A 1 118 ? -9.754 -8.830 12.238 1.00 91.19 118 ASN A C 1
ATOM 919 O O . ASN A 1 118 ? -9.204 -9.537 11.383 1.00 91.19 118 ASN A O 1
ATOM 923 N N . SER A 1 119 ? -9.689 -9.086 13.535 1.00 91.12 119 SER A N 1
ATOM 924 C CA . SER A 1 119 ? -9.089 -10.282 14.103 1.00 91.12 119 SER A CA 1
ATOM 925 C C . SER A 1 119 ? -9.842 -11.548 13.702 1.00 91.12 119 SER A C 1
ATOM 927 O O . SER A 1 119 ? -11.070 -11.573 13.621 1.00 91.12 119 SER A O 1
ATOM 929 N N . ARG A 1 120 ? -9.080 -12.620 13.468 1.00 90.88 120 ARG A N 1
ATOM 930 C CA . ARG A 1 120 ? -9.614 -13.965 13.197 1.00 90.88 120 ARG A CA 1
ATOM 931 C C . ARG A 1 120 ? -9.594 -14.884 14.412 1.00 90.88 120 ARG A C 1
ATOM 933 O O . ARG A 1 120 ? -10.302 -15.874 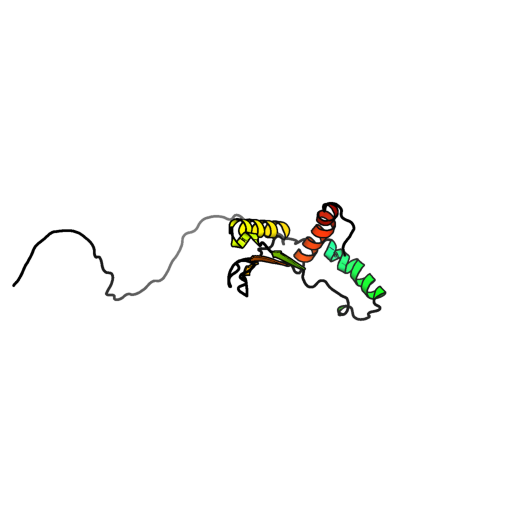14.406 1.00 90.88 120 ARG A O 1
ATOM 940 N N . GLN A 1 121 ? -8.735 -14.592 15.383 1.00 90.06 121 GLN A N 1
ATOM 941 C CA . GLN A 1 121 ? -8.511 -15.414 16.566 1.00 90.06 121 GLN A CA 1
ATOM 942 C C . GLN A 1 121 ? -8.420 -14.517 17.793 1.00 90.06 121 GLN A C 1
ATOM 944 O O . GLN A 1 121 ? -7.921 -13.388 17.712 1.00 90.06 121 GLN A O 1
ATOM 949 N N . SER A 1 122 ? -8.883 -15.043 18.921 1.00 92.00 122 SER A N 1
ATOM 950 C CA . SER A 1 122 ? -8.763 -14.392 20.222 1.00 92.00 122 SER A CA 1
ATOM 951 C C . SER A 1 122 ? -7.444 -14.791 20.886 1.00 92.00 122 SER A C 1
ATOM 953 O O . SER A 1 122 ? -7.167 -15.976 21.055 1.00 92.00 122 SER A O 1
ATOM 955 N N . ILE A 1 123 ? -6.618 -13.812 21.266 1.00 89.75 123 ILE A N 1
ATOM 956 C CA . ILE A 1 123 ? -5.316 -14.043 21.911 1.00 89.75 123 ILE A CA 1
ATOM 957 C C . ILE A 1 123 ? -5.205 -13.136 23.139 1.00 89.75 123 ILE A C 1
ATOM 959 O O . ILE A 1 123 ? -5.134 -11.909 23.022 1.00 89.75 123 ILE A O 1
ATOM 963 N N . ALA A 1 124 ? -5.149 -13.748 24.326 1.00 88.00 124 ALA A N 1
ATOM 964 C CA . ALA A 1 124 ? -5.157 -13.037 25.606 1.00 88.00 124 ALA A CA 1
ATOM 965 C C . ALA A 1 124 ? -3.932 -12.124 25.806 1.00 88.00 124 ALA A C 1
ATOM 967 O O . ALA A 1 124 ? -4.088 -11.004 26.290 1.00 88.00 124 ALA A O 1
ATOM 968 N N . ASN A 1 125 ? -2.741 -12.539 25.353 1.00 91.38 125 ASN A N 1
ATOM 969 C CA . ASN A 1 125 ? -1.499 -11.760 25.494 1.00 91.38 125 ASN A CA 1
ATOM 970 C C . ASN A 1 125 ? -1.575 -10.383 24.815 1.00 91.38 125 ASN A C 1
ATOM 972 O O . ASN A 1 125 ? -1.003 -9.415 25.308 1.00 91.38 125 ASN A O 1
ATOM 976 N N . PHE A 1 126 ? -2.318 -10.281 23.709 1.00 84.94 126 PHE A N 1
ATOM 977 C CA . PHE A 1 126 ? -2.535 -9.028 22.981 1.00 84.94 126 PHE A CA 1
ATOM 978 C C . PHE A 1 126 ? -3.853 -8.338 23.366 1.00 84.94 126 PHE A C 1
ATOM 980 O O . PHE A 1 126 ? -4.232 -7.359 22.727 1.00 84.94 126 PHE A O 1
ATOM 987 N N . LYS A 1 127 ? -4.557 -8.843 24.395 1.00 86.75 127 LYS A N 1
ATOM 988 C CA . LYS A 1 127 ? -5.890 -8.386 24.838 1.00 86.75 127 LYS A CA 1
ATOM 989 C C . LYS A 1 127 ? -6.913 -8.357 23.698 1.00 86.75 127 LYS A C 1
ATOM 991 O O . LYS A 1 127 ? -7.757 -7.468 23.616 1.00 86.75 127 LYS A O 1
ATOM 996 N N . LEU A 1 128 ? -6.812 -9.331 22.802 1.00 87.69 128 LEU A N 1
ATOM 997 C CA . LEU A 1 128 ? -7.451 -9.298 21.498 1.00 87.69 128 LEU A CA 1
ATOM 998 C C . LEU A 1 128 ? -8.569 -10.340 21.444 1.00 87.69 128 LEU A C 1
ATOM 1000 O O . LEU A 1 128 ? -8.348 -11.503 21.782 1.00 87.69 128 LEU A O 1
ATOM 1004 N N . ARG A 1 129 ? -9.767 -9.924 21.024 1.00 88.75 129 ARG A N 1
ATOM 1005 C CA . ARG A 1 129 ? -10.922 -10.810 20.802 1.00 88.75 129 ARG A CA 1
ATOM 1006 C C . ARG A 1 129 ? -11.257 -10.889 19.321 1.00 88.75 129 ARG A C 1
ATOM 1008 O O . ARG A 1 129 ? -10.951 -9.958 18.578 1.00 88.75 129 ARG A O 1
ATOM 1015 N N . GLU A 1 130 ? -11.893 -11.973 18.901 1.00 89.31 130 GLU A N 1
ATOM 1016 C CA . GLU A 1 130 ? -12.419 -12.149 17.542 1.00 89.31 130 GLU A CA 1
ATOM 1017 C C . GLU A 1 130 ? -13.360 -11.017 17.112 1.00 89.31 130 GLU A C 1
ATOM 1019 O O . GLU A 1 130 ? -14.135 -10.489 17.908 1.00 89.31 130 GLU A O 1
ATOM 1024 N N . GLY A 1 131 ? -13.252 -10.608 15.845 1.00 88.25 131 GLY A N 1
ATOM 1025 C CA . GLY A 1 131 ? -14.036 -9.515 15.268 1.00 88.25 131 GLY A CA 1
ATOM 1026 C C . GLY A 1 131 ? -13.550 -8.097 15.601 1.00 88.25 131 GLY A C 1
ATOM 1027 O O . GLY A 1 131 ? -14.067 -7.143 15.023 1.00 88.25 131 GLY A O 1
ATOM 1028 N N . MET A 1 132 ? -12.547 -7.923 16.467 1.00 89.44 132 MET A N 1
ATOM 1029 C CA . MET A 1 132 ? -11.982 -6.603 16.776 1.00 89.44 132 MET A CA 1
ATOM 1030 C C . MET A 1 132 ? -11.155 -6.046 15.612 1.00 89.44 132 MET A C 1
ATOM 1032 O O . MET A 1 132 ? -10.364 -6.766 15.004 1.00 89.44 132 MET A O 1
ATOM 1036 N N . ALA A 1 133 ? -11.298 -4.749 15.330 1.00 88.69 133 ALA A N 1
ATOM 1037 C CA . ALA A 1 133 ? -10.480 -4.041 14.348 1.00 88.69 133 ALA A CA 1
ATOM 1038 C C . ALA A 1 133 ? -9.046 -3.857 14.875 1.00 88.69 133 ALA A C 1
ATOM 1040 O O . ALA A 1 133 ? -8.846 -3.285 15.944 1.00 88.69 133 ALA A O 1
ATOM 1041 N N . ILE A 1 134 ? -8.052 -4.337 14.123 1.00 89.75 134 ILE A N 1
ATOM 1042 C CA . ILE A 1 134 ? -6.628 -4.263 14.509 1.00 89.75 134 ILE A CA 1
ATOM 1043 C C . ILE A 1 134 ? -5.846 -3.334 13.579 1.00 89.75 134 ILE A C 1
ATOM 1045 O O . ILE A 1 134 ? -4.825 -2.761 13.956 1.00 89.75 134 ILE A O 1
ATOM 1049 N N . GLY A 1 135 ? -6.267 -3.225 12.324 1.00 91.75 135 GLY A N 1
ATOM 1050 C CA . GLY A 1 135 ? -5.499 -2.489 11.339 1.00 91.75 135 GLY A CA 1
ATOM 1051 C C . GLY A 1 135 ? -6.281 -2.192 10.083 1.00 91.75 135 GLY A C 1
ATOM 1052 O O . GLY A 1 135 ? -7.504 -2.325 10.014 1.00 91.75 135 GLY A O 1
ATOM 1053 N N . CYS A 1 136 ? -5.548 -1.763 9.071 1.00 93.50 136 CYS A N 1
ATOM 1054 C CA . CYS A 1 136 ? -6.107 -1.425 7.780 1.00 93.50 136 CYS A CA 1
ATOM 1055 C C . CYS A 1 136 ? -5.141 -1.799 6.663 1.00 93.50 136 CYS A C 1
ATOM 1057 O O . CYS A 1 136 ? -3.919 -1.736 6.803 1.00 93.50 136 CYS A O 1
ATOM 1059 N N . LYS A 1 137 ? -5.705 -2.201 5.527 1.00 95.19 137 LYS A N 1
ATOM 1060 C CA . LYS A 1 137 ? -4.939 -2.555 4.337 1.00 95.19 137 LYS A CA 1
ATOM 1061 C C . LYS A 1 137 ? -5.548 -1.953 3.088 1.00 95.19 137 LYS A C 1
ATOM 1063 O O . LYS A 1 137 ? -6.759 -1.758 2.990 1.00 95.19 137 LYS A O 1
ATOM 1068 N N . VAL A 1 138 ? -4.714 -1.748 2.083 1.00 96.31 138 VAL A N 1
ATOM 1069 C CA . VAL A 1 138 ? -5.138 -1.347 0.745 1.00 96.31 138 VAL A CA 1
ATOM 1070 C C . VAL A 1 138 ? -4.394 -2.175 -0.290 1.00 96.31 138 VAL A C 1
ATOM 1072 O O . VAL A 1 138 ? -3.230 -2.529 -0.120 1.00 96.31 138 VAL A O 1
ATOM 1075 N N . THR A 1 139 ? -5.095 -2.552 -1.355 1.00 96.19 139 THR A N 1
ATOM 1076 C CA . THR A 1 139 ? -4.506 -3.281 -2.479 1.00 96.19 139 THR A CA 1
ATOM 1077 C C . THR A 1 139 ? -4.551 -2.397 -3.710 1.00 96.19 139 THR A C 1
ATOM 1079 O O . THR A 1 139 ? -5.633 -2.078 -4.208 1.00 96.19 139 THR A O 1
ATOM 1082 N N . LEU A 1 140 ? -3.370 -2.023 -4.188 1.00 94.56 140 LEU A N 1
ATOM 1083 C CA . LEU A 1 140 ? -3.163 -1.185 -5.357 1.00 94.56 140 LEU A CA 1
ATOM 1084 C C . LEU A 1 140 ? -2.866 -2.066 -6.567 1.00 94.56 140 LEU A C 1
ATOM 1086 O O . LEU A 1 140 ? -2.051 -2.988 -6.499 1.00 94.56 140 LEU A O 1
ATOM 1090 N N . ARG A 1 141 ? -3.539 -1.772 -7.680 1.00 93.44 141 ARG A N 1
ATOM 1091 C CA . ARG A 1 141 ? -3.367 -2.437 -8.979 1.00 93.44 141 ARG A CA 1
ATOM 1092 C C . ARG A 1 141 ? -3.402 -1.400 -10.102 1.00 93.44 141 ARG A C 1
ATOM 1094 O O . ARG A 1 141 ? -3.900 -0.289 -9.911 1.00 93.44 141 ARG A O 1
ATOM 1101 N N . GLY A 1 142 ? -2.890 -1.764 -11.275 1.00 90.25 142 GLY A N 1
ATOM 1102 C CA . GLY A 1 142 ? -2.915 -0.899 -12.459 1.00 90.25 142 GLY A CA 1
ATOM 1103 C C . GLY A 1 142 ? -2.143 0.410 -12.257 1.00 90.25 142 GLY A C 1
ATOM 1104 O O . GLY A 1 142 ? -1.071 0.411 -11.659 1.00 90.25 142 GLY A O 1
ATOM 1105 N N . LYS A 1 143 ? -2.692 1.535 -12.734 1.00 90.44 143 LYS A N 1
ATOM 1106 C CA . LYS A 1 143 ? -2.005 2.844 -12.730 1.00 90.44 143 LYS A CA 1
ATOM 1107 C C . LYS A 1 143 ? -1.614 3.324 -11.322 1.00 90.44 143 LYS A C 1
ATOM 1109 O O . LYS A 1 143 ? -0.474 3.723 -11.106 1.00 90.44 143 LYS A O 1
ATOM 1114 N N . ARG A 1 144 ? -2.521 3.197 -10.342 1.00 89.62 144 ARG A N 1
ATOM 1115 C CA . ARG A 1 144 ? -2.297 3.633 -8.945 1.00 89.62 144 ARG A CA 1
ATOM 1116 C C . ARG A 1 144 ? -1.126 2.911 -8.276 1.00 89.62 144 ARG A C 1
ATOM 1118 O O . ARG A 1 144 ? -0.449 3.482 -7.431 1.00 89.62 144 ARG A O 1
ATOM 1125 N N . MET A 1 145 ? -0.879 1.659 -8.665 1.00 93.69 145 MET A N 1
ATOM 1126 C CA . MET A 1 145 ? 0.257 0.873 -8.182 1.00 93.69 145 MET A CA 1
ATOM 1127 C C . MET A 1 145 ? 1.588 1.472 -8.651 1.00 93.69 145 MET A C 1
ATOM 1129 O O . MET A 1 145 ? 2.500 1.630 -7.845 1.00 93.69 145 MET A O 1
ATOM 1133 N N . PHE A 1 146 ? 1.684 1.835 -9.934 1.00 92.69 146 PHE A N 1
ATOM 1134 C CA . PHE A 1 146 ? 2.892 2.443 -10.494 1.00 92.69 146 PHE A CA 1
ATOM 1135 C C . PHE A 1 146 ? 3.142 3.847 -9.940 1.00 92.69 146 PHE A C 1
ATOM 1137 O O . PHE A 1 146 ? 4.286 4.171 -9.644 1.00 92.69 146 PHE A O 1
ATOM 1144 N N . GLU A 1 147 ? 2.099 4.655 -9.729 1.00 91.69 147 GLU A N 1
ATOM 1145 C CA . GLU A 1 147 ? 2.252 5.961 -9.068 1.00 91.69 147 GLU A CA 1
ATOM 1146 C C . GLU A 1 147 ? 2.696 5.846 -7.611 1.00 91.69 147 GLU A C 1
ATOM 1148 O O . GLU A 1 147 ? 3.498 6.652 -7.144 1.00 91.69 147 GLU A O 1
ATOM 1153 N N . PHE A 1 148 ? 2.156 4.874 -6.870 1.00 93.06 148 PHE A N 1
ATOM 1154 C CA . PHE A 1 148 ? 2.578 4.637 -5.493 1.00 93.06 148 PHE A CA 1
ATOM 1155 C C . PHE A 1 148 ? 4.047 4.213 -5.440 1.00 93.06 148 PHE A C 1
ATOM 1157 O O . PHE A 1 148 ? 4.801 4.749 -4.633 1.00 93.06 148 PHE A O 1
ATOM 1164 N N . LEU A 1 149 ? 4.463 3.302 -6.324 1.00 92.56 149 LEU A N 1
ATOM 1165 C CA . LEU A 1 149 ? 5.853 2.858 -6.406 1.00 92.56 149 LEU A CA 1
ATOM 1166 C C . LEU A 1 149 ? 6.798 4.006 -6.786 1.00 92.56 149 LEU A C 1
ATOM 1168 O O . LEU A 1 149 ? 7.862 4.144 -6.190 1.00 92.56 149 LEU A O 1
ATOM 1172 N N . ASP A 1 150 ? 6.397 4.854 -7.732 1.00 91.94 150 ASP A N 1
ATOM 1173 C CA . ASP A 1 150 ? 7.190 6.016 -8.140 1.00 91.94 150 ASP A CA 1
ATOM 1174 C C . ASP A 1 150 ? 7.355 7.025 -6.994 1.00 91.94 150 ASP A C 1
ATOM 1176 O O . ASP A 1 150 ? 8.468 7.467 -6.709 1.00 91.94 150 ASP A O 1
ATOM 1180 N N . ARG A 1 151 ? 6.273 7.320 -6.260 1.00 91.00 151 ARG A N 1
ATOM 1181 C CA . ARG A 1 151 ? 6.325 8.175 -5.061 1.00 91.00 151 ARG A CA 1
ATOM 1182 C C . ARG A 1 151 ? 7.163 7.554 -3.944 1.00 91.00 151 ARG A C 1
ATOM 1184 O O . ARG A 1 151 ? 7.888 8.273 -3.257 1.00 91.00 151 ARG A O 1
ATOM 1191 N N . LEU A 1 152 ? 7.095 6.235 -3.775 1.00 91.69 152 LEU A N 1
ATOM 1192 C CA . LEU A 1 152 ? 7.892 5.521 -2.785 1.00 91.69 152 LEU A CA 1
ATOM 1193 C C . LEU A 1 152 ? 9.389 5.679 -3.081 1.00 91.69 152 LEU A C 1
ATOM 1195 O O . LEU A 1 152 ? 10.135 6.132 -2.218 1.00 91.69 152 LEU A O 1
ATOM 1199 N N . VAL A 1 153 ? 9.814 5.361 -4.305 1.00 91.25 153 VAL A N 1
ATOM 1200 C CA . VAL A 1 153 ? 11.235 5.359 -4.684 1.00 91.25 153 VAL A CA 1
ATOM 1201 C C . VAL A 1 153 ? 11.796 6.773 -4.804 1.00 91.25 153 VAL A C 1
ATOM 1203 O O . VAL A 1 153 ? 12.882 7.041 -4.298 1.00 91.25 153 VAL A O 1
ATOM 1206 N N . SER A 1 154 ? 11.063 7.684 -5.444 1.00 90.88 154 SER A N 1
ATOM 1207 C CA . SER A 1 154 ? 11.578 9.019 -5.763 1.00 90.88 154 SER A CA 1
ATOM 1208 C C . SER A 1 154 ? 11.480 10.003 -4.596 1.00 90.88 154 SER A C 1
ATOM 1210 O O . SER A 1 154 ? 12.282 10.929 -4.517 1.00 90.88 154 SER A O 1
ATOM 1212 N N . ILE A 1 155 ? 10.491 9.845 -3.705 1.00 91.19 155 ILE A N 1
ATOM 1213 C CA . ILE A 1 155 ? 10.203 10.828 -2.647 1.00 91.19 155 ILE A CA 1
ATOM 1214 C C . ILE A 1 155 ? 10.387 10.225 -1.258 1.00 91.19 155 ILE A C 1
ATOM 1216 O O . ILE A 1 155 ? 11.037 10.839 -0.415 1.00 91.19 155 ILE A O 1
ATOM 1220 N N . ALA A 1 156 ? 9.800 9.056 -0.989 1.00 91.19 156 ALA A N 1
ATOM 1221 C CA . ALA A 1 156 ? 9.755 8.527 0.371 1.00 91.19 156 ALA A CA 1
ATOM 1222 C C . ALA A 1 156 ? 11.102 7.946 0.822 1.00 91.19 156 ALA A C 1
ATOM 1224 O O . ALA A 1 156 ? 11.585 8.343 1.878 1.00 91.19 156 ALA A O 1
ATOM 1225 N N . LEU A 1 157 ? 11.728 7.062 0.031 1.00 90.12 157 LEU A N 1
ATOM 1226 C CA . LEU A 1 157 ? 12.984 6.395 0.410 1.00 90.12 157 LEU A CA 1
ATOM 1227 C C . LEU A 1 157 ? 14.141 7.373 0.692 1.00 90.12 157 LEU A C 1
ATOM 1229 O O . LEU A 1 157 ? 14.776 7.218 1.733 1.00 90.12 157 LEU A O 1
ATOM 1233 N N . PRO A 1 158 ? 14.384 8.420 -0.122 1.00 90.62 158 PRO A N 1
ATOM 1234 C CA . PRO A 1 158 ? 15.450 9.385 0.160 1.00 90.62 158 PRO A CA 1
ATOM 1235 C C . PRO A 1 158 ? 15.203 10.228 1.417 1.00 90.62 158 PRO A C 1
ATOM 1237 O O . PRO A 1 158 ? 16.136 10.802 1.967 1.00 90.62 158 PRO A O 1
ATOM 1240 N N . ARG A 1 159 ? 13.946 10.333 1.864 1.00 93.44 159 ARG A N 1
ATOM 1241 C CA . ARG A 1 159 ? 13.566 11.069 3.078 1.00 93.44 159 ARG A CA 1
ATOM 1242 C C . ARG A 1 159 ? 13.628 10.213 4.343 1.00 93.44 159 ARG A C 1
ATOM 1244 O O . ARG A 1 159 ? 13.441 10.749 5.433 1.00 93.44 159 ARG A O 1
ATOM 1251 N N . VAL A 1 160 ? 13.856 8.903 4.227 1.00 90.50 160 VAL A N 1
ATOM 1252 C CA . VAL A 1 160 ? 14.023 8.032 5.395 1.00 90.50 160 VAL A CA 1
ATOM 1253 C C . VAL A 1 160 ? 15.365 8.344 6.052 1.00 90.50 160 VAL A C 1
ATOM 1255 O O . VAL A 1 160 ? 16.401 8.388 5.391 1.00 90.50 160 VAL A O 1
ATOM 1258 N N . ARG A 1 161 ? 15.346 8.559 7.371 1.00 91.25 161 ARG A N 1
ATOM 1259 C CA . ARG A 1 161 ? 16.560 8.788 8.158 1.00 91.25 161 ARG A CA 1
ATOM 1260 C C . ARG A 1 161 ? 17.495 7.581 8.032 1.00 91.25 161 ARG A C 1
ATOM 1262 O O . ARG A 1 161 ? 17.057 6.455 8.246 1.00 91.25 161 ARG A O 1
ATOM 1269 N N . ASP A 1 162 ? 18.760 7.842 7.706 1.00 88.88 162 ASP A N 1
ATOM 1270 C CA . ASP A 1 162 ? 19.817 6.837 7.529 1.00 88.88 162 ASP A CA 1
ATOM 1271 C C . ASP A 1 162 ? 19.504 5.758 6.473 1.00 88.88 162 ASP A C 1
ATOM 1273 O O . ASP A 1 162 ? 19.707 4.562 6.694 1.00 88.88 162 ASP A O 1
ATOM 1277 N N . PHE A 1 163 ? 19.019 6.161 5.295 1.00 86.88 163 PHE A N 1
ATOM 1278 C CA . PHE A 1 163 ? 18.749 5.225 4.202 1.00 86.88 163 PHE A CA 1
ATOM 1279 C C . PHE A 1 163 ? 20.044 4.622 3.616 1.00 86.88 163 PHE A C 1
ATOM 1281 O O . PHE A 1 163 ? 20.814 5.308 2.947 1.00 86.88 163 PHE A O 1
ATOM 1288 N N . ARG A 1 164 ? 20.270 3.317 3.833 1.00 87.56 164 ARG A N 1
ATOM 1289 C CA . ARG A 1 164 ? 21.432 2.550 3.322 1.00 87.56 164 ARG A CA 1
ATOM 1290 C C . ARG A 1 164 ? 21.098 1.584 2.176 1.00 87.56 164 ARG A C 1
ATOM 1292 O O . ARG A 1 164 ? 21.926 0.759 1.807 1.00 87.56 164 ARG A O 1
ATOM 1299 N N . GLY A 1 165 ? 19.895 1.680 1.615 1.00 86.44 165 GLY A N 1
ATOM 1300 C CA . GLY A 1 165 ? 19.373 0.730 0.631 1.00 86.44 165 GLY A CA 1
ATOM 1301 C C . GLY A 1 165 ? 18.307 -0.201 1.209 1.00 86.44 165 GLY A C 1
ATOM 1302 O O . GLY A 1 165 ? 17.935 -0.103 2.377 1.00 86.44 165 GLY A O 1
ATOM 1303 N N . LEU A 1 166 ? 17.774 -1.067 0.348 1.00 85.81 166 LEU A N 1
ATOM 1304 C CA . LEU A 1 166 ? 16.746 -2.056 0.682 1.00 85.81 166 LEU A CA 1
ATOM 1305 C C . LEU A 1 166 ? 17.397 -3.439 0.832 1.00 85.81 166 LEU A C 1
ATOM 1307 O O . LEU A 1 166 ? 18.304 -3.758 0.063 1.00 85.81 166 LEU A O 1
ATOM 1311 N N . SER A 1 167 ? 16.930 -4.225 1.808 1.00 81.44 167 SER A N 1
ATOM 1312 C CA . SER A 1 167 ? 17.350 -5.616 2.046 1.00 81.44 167 SER A CA 1
ATOM 1313 C C . SER A 1 167 ? 16.360 -6.624 1.478 1.00 81.44 167 SER A C 1
ATOM 1315 O O . SER A 1 167 ? 15.171 -6.267 1.318 1.00 81.44 167 SER A O 1
#

Sequence (167 aa):
MSEDQEKKPTQADQPEHSDKAPKPPKAGKPDKAEKAKKGDKPQEPVVIPVPRLQEKYYKEILPGLKEKLGRANRMSIPRLEKIVVNMGVGKAIADKKYMEEALEALKQITGQKPVVTNSRQSIANFKLREGMAIGCKVTLRGKRMFEFLDRLVSIALPRVRDFRGLS

pLDDT: mean 74.17, std 24.47, range [25.34, 96.31]

Secondary structure (DSSP, 8-state):
-------------PPP--------------------------------PPPHHHHHIIIIIHHHHHHHTT-S-GGGS-----EEEEEE-GGGGT-THHHHHHHHHHHHHHSSPPEEEEPSS-BGGGTB-TT-EEEEEEEE-THHHHHHHHHIIIIIGGGSTT-----

Foldseek 3Di:
DDDDDDDDDDDDDDDDDDDDDDDDDDDDDDDDDDDDDDDDDPDDPPCPDFQPQNVCCVPPVQVVQCVVVVDPDSVPGDDDFKDKDWDFALCCQVPVVSQVVQQVVCCVLQVDRWDFDFDPDDDVVSPHDGRDTGITMDIDGDRSRSVSVCCCVVPVQVPDPPRPDDD

Radius of gyration: 32.32 Å; chains: 1; bounding box: 83×45×80 Å